Protein AF-A0A0J7ISI9-F1 (afdb_monomer_lite)

Sequence (147 aa):
MTDLSKDLECEEYFGYNFKLNQFSIKFRKAKITPKKIGQFVTLWKRNPETKEIEPFEDKDNFGFYIIAAESQNKRGFFFFSQNVLIQNKILTTSAKEGKRGFRVYPDWDIIKNKQAEKTKNWQTKSFINFSEINYIEKSKGILNSVV

Secondary structure (DSSP, 8-state):
-EEEEE-GGGGGGT-EEEEETTEEEEEEE-EEETTEEEEEEE-EEE-TTT--EEE-BTTS--SEEEEEEEETTEEEEEEEEHHHHHHTT-SBBTTB---SEEEE--TT----SHHHHHHHHHHGGGEEETTSTTHHHHHHHHHHTT-

Foldseek 3Di:
DADWDAPVVQVVFRWIWGDDVPFIETEGEFDDDPPDAFTKDFAWDQDPVVRDTFHAAPPPRGQWYWYWYDDDPWTKIQTDGSVLQVVVQQHDYPVHGHDRMDGEHAPPIDDDDPVVVVVNVSRNLRIQTPVDPCSPVSVVCSVVVSD

Radius of gyration: 14.94 Å; chains: 1; bounding box: 38×30×35 Å

pLDDT: mean 95.71, std 4.18, range [60.22, 98.81]

Structure (mmCIF, N/CA/C/O backbone):
data_AF-A0A0J7ISI9-F1
#
_entry.id   AF-A0A0J7ISI9-F1
#
loop_
_atom_site.group_PDB
_atom_site.id
_atom_site.type_symbol
_atom_site.label_atom_id
_atom_site.label_alt_id
_atom_site.label_comp_id
_atom_site.label_asym_id
_atom_site.label_entity_id
_atom_site.label_seq_id
_atom_site.pdbx_PDB_ins_code
_atom_site.Cartn_x
_atom_site.Cartn_y
_atom_site.Cartn_z
_atom_site.occupancy
_atom_site.B_iso_or_equiv
_atom_site.auth_seq_id
_atom_site.auth_comp_id
_atom_site.auth_asym_id
_atom_site.auth_atom_id
_atom_site.pdbx_PDB_model_num
ATOM 1 N N . MET A 1 1 ? -16.699 -7.940 -9.541 1.00 88.62 1 MET A N 1
ATOM 2 C CA . MET A 1 1 ? -15.280 -8.349 -9.581 1.00 88.62 1 MET A CA 1
ATOM 3 C C . MET A 1 1 ? -15.166 -9.518 -10.537 1.00 88.62 1 MET A C 1
ATOM 5 O O . MET A 1 1 ? -15.993 -10.415 -10.439 1.00 88.62 1 MET A O 1
ATOM 9 N N . THR A 1 2 ? -14.190 -9.495 -11.439 1.00 96.38 2 THR A N 1
ATOM 10 C CA . THR A 1 2 ? -13.906 -10.575 -12.404 1.00 96.38 2 THR A CA 1
ATOM 11 C C . THR A 1 2 ? -12.399 -10.857 -12.447 1.00 96.38 2 THR A C 1
ATOM 13 O O . THR A 1 2 ? -11.628 -10.143 -11.805 1.00 96.38 2 THR A O 1
ATOM 16 N N . ASP A 1 3 ? -11.975 -11.894 -13.171 1.00 96.25 3 ASP A N 1
ATOM 17 C CA . ASP A 1 3 ? -10.563 -12.222 -13.443 1.00 96.25 3 ASP A CA 1
ATOM 18 C C . ASP A 1 3 ? -9.679 -12.370 -12.185 1.00 96.25 3 ASP A C 1
ATOM 20 O O . ASP A 1 3 ? -8.517 -11.958 -12.170 1.00 96.25 3 ASP A O 1
ATOM 24 N N . LEU A 1 4 ? -10.231 -12.937 -11.103 1.00 97.75 4 LEU A N 1
ATOM 25 C CA . LEU A 1 4 ? -9.484 -13.163 -9.864 1.00 97.75 4 LEU A CA 1
ATOM 26 C C . LEU A 1 4 ? -8.358 -14.180 -10.090 1.00 97.75 4 LEU A C 1
ATOM 28 O O . LEU A 1 4 ? -8.604 -15.324 -10.461 1.00 97.75 4 LEU A O 1
ATOM 32 N N 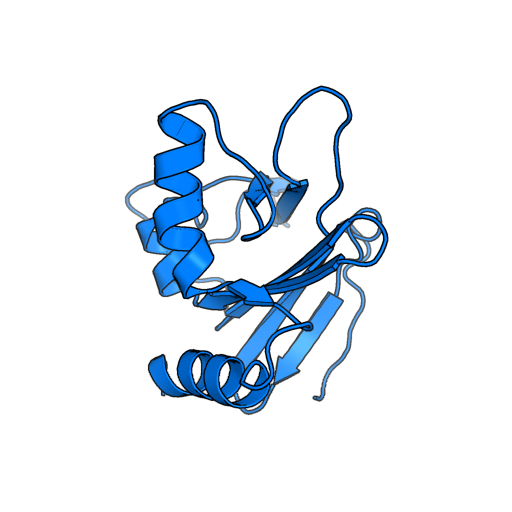. SER A 1 5 ? -7.128 -13.776 -9.790 1.00 97.75 5 SER A N 1
ATOM 33 C CA . SER A 1 5 ? -5.933 -14.615 -9.880 1.00 97.75 5 SER A CA 1
ATOM 34 C C . SER A 1 5 ? -5.002 -14.369 -8.697 1.00 97.75 5 SER A C 1
ATOM 36 O O . SER A 1 5 ? -4.885 -13.249 -8.194 1.00 97.75 5 SER A O 1
ATOM 38 N N . LYS A 1 6 ? -4.335 -15.427 -8.232 1.00 97.75 6 LYS A N 1
ATOM 39 C CA . LYS A 1 6 ? -3.343 -15.342 -7.156 1.00 97.75 6 LYS A CA 1
ATOM 40 C C . LYS A 1 6 ? -2.001 -14.883 -7.722 1.00 97.75 6 LYS A C 1
ATOM 42 O O . LYS A 1 6 ? -1.568 -15.350 -8.770 1.00 97.75 6 LYS A O 1
ATOM 47 N N . ASP A 1 7 ? -1.333 -13.992 -7.005 1.00 96.50 7 ASP A N 1
ATOM 48 C CA . ASP A 1 7 ? 0.039 -13.574 -7.278 1.00 96.50 7 ASP A CA 1
ATOM 49 C C . ASP A 1 7 ? 0.975 -14.422 -6.409 1.00 96.50 7 ASP A C 1
ATOM 51 O O . ASP A 1 7 ? 1.210 -14.112 -5.238 1.00 96.50 7 ASP A O 1
ATOM 55 N N . LEU A 1 8 ? 1.417 -15.556 -6.963 1.00 95.94 8 LEU A N 1
ATOM 56 C CA . LEU A 1 8 ? 2.117 -16.613 -6.223 1.00 95.94 8 LEU A CA 1
ATOM 57 C C . LEU A 1 8 ? 3.410 -16.120 -5.565 1.00 95.94 8 LEU A C 1
ATOM 59 O O . LEU A 1 8 ? 3.725 -16.519 -4.449 1.00 95.94 8 LEU A O 1
ATOM 63 N N . GLU A 1 9 ? 4.118 -15.190 -6.204 1.00 95.69 9 GLU A N 1
ATOM 64 C CA . GLU A 1 9 ? 5.357 -14.625 -5.663 1.00 95.69 9 GLU A CA 1
ATOM 65 C C . GLU A 1 9 ? 5.130 -13.676 -4.477 1.00 95.69 9 GLU A C 1
ATOM 67 O O . GLU A 1 9 ? 6.064 -13.308 -3.766 1.00 95.69 9 GLU A O 1
ATOM 72 N N . CYS A 1 10 ? 3.882 -13.270 -4.248 1.00 96.50 10 CYS A N 1
ATOM 73 C CA . CYS A 1 10 ? 3.480 -12.377 -3.169 1.00 96.50 10 CYS A CA 1
ATOM 74 C C . CYS A 1 10 ? 2.448 -13.020 -2.233 1.00 96.50 10 CYS A C 1
ATOM 76 O O . CYS A 1 10 ? 1.715 -12.306 -1.541 1.00 96.50 10 CYS A O 1
ATOM 78 N N . GLU A 1 11 ? 2.392 -14.354 -2.173 1.00 96.69 11 GLU A N 1
ATOM 79 C CA . GLU A 1 11 ? 1.472 -15.094 -1.303 1.00 96.69 11 GLU A CA 1
ATOM 80 C C . GLU A 1 11 ? 1.602 -14.685 0.168 1.00 96.69 11 GLU A C 1
ATOM 82 O O . GLU A 1 11 ? 0.593 -14.492 0.847 1.00 96.69 11 GLU A O 1
ATOM 87 N N . GLU A 1 12 ? 2.826 -14.440 0.639 1.00 97.12 12 GLU A N 1
ATOM 88 C CA . GLU A 1 12 ? 3.073 -13.964 1.998 1.00 97.12 12 GLU A CA 1
ATOM 89 C C . GLU A 1 12 ? 2.295 -12.690 2.350 1.00 97.12 12 GLU A C 1
ATOM 91 O O . GLU A 1 12 ? 1.989 -12.471 3.521 1.00 97.12 12 GLU A O 1
ATOM 96 N N . TYR A 1 13 ? 1.999 -11.843 1.365 1.00 98.00 13 TYR A N 1
ATOM 97 C CA . TYR A 1 13 ? 1.240 -10.602 1.512 1.00 98.00 13 TYR A CA 1
ATOM 98 C C . TYR A 1 13 ? -0.139 -10.724 0.863 1.00 98.00 13 TYR A C 1
ATOM 100 O O . TYR A 1 13 ? -0.684 -9.722 0.409 1.00 98.00 13 TYR A O 1
ATOM 108 N N . PHE A 1 14 ? -0.702 -11.937 0.798 1.00 97.88 14 PHE A N 1
ATOM 109 C CA . PHE A 1 14 ? -2.004 -12.223 0.190 1.00 97.88 14 PHE A CA 1
ATOM 110 C C . PHE A 1 14 ? -2.130 -11.573 -1.192 1.00 97.88 14 PHE A C 1
ATOM 112 O O . PHE A 1 14 ? -3.059 -10.811 -1.452 1.00 97.88 14 PHE A O 1
ATOM 119 N N . GLY A 1 15 ? -1.138 -11.797 -2.053 1.00 98.00 15 GLY A N 1
ATOM 120 C CA . GLY A 1 15 ? -1.105 -11.218 -3.384 1.00 98.00 15 GLY A CA 1
ATOM 121 C C . GLY A 1 15 ? -2.221 -11.755 -4.275 1.00 98.00 15 GLY A C 1
ATOM 122 O O . GLY A 1 15 ? -2.278 -12.952 -4.546 1.00 98.00 15 GLY A O 1
ATOM 123 N N . TYR A 1 16 ? -3.073 -10.857 -4.766 1.00 98.31 16 TYR A N 1
ATOM 124 C CA . TYR A 1 16 ? -4.100 -11.163 -5.762 1.00 98.31 16 TYR A CA 1
ATOM 125 C C . TYR A 1 16 ? -4.166 -10.065 -6.821 1.00 98.31 16 TYR A C 1
ATOM 127 O O . TYR A 1 16 ? -3.842 -8.906 -6.556 1.00 98.31 16 TYR A O 1
ATOM 135 N N . ASN A 1 17 ? -4.617 -10.435 -8.013 1.00 97.94 17 ASN A N 1
ATOM 136 C CA . ASN A 1 17 ? -5.003 -9.513 -9.071 1.00 97.94 17 ASN A CA 1
ATOM 137 C C . ASN A 1 17 ? -6.450 -9.815 -9.462 1.00 97.94 17 ASN A C 1
ATOM 139 O O . ASN A 1 17 ? -6.867 -10.971 -9.442 1.00 97.94 17 ASN A O 1
ATOM 143 N N . PHE A 1 18 ? -7.218 -8.790 -9.800 1.00 97.88 18 PHE A N 1
ATOM 144 C CA . PHE A 1 18 ? -8.588 -8.937 -10.296 1.00 97.88 18 PHE A CA 1
ATOM 145 C C . PHE A 1 18 ? -9.005 -7.675 -11.044 1.00 97.88 18 PHE A C 1
ATOM 147 O O . PHE A 1 18 ? -8.297 -6.669 -11.010 1.00 97.88 18 PHE A O 1
ATOM 154 N N . LYS A 1 19 ? -10.172 -7.699 -11.685 1.00 97.06 19 LYS A N 1
ATOM 155 C CA . LYS A 1 19 ? -10.786 -6.508 -12.270 1.00 97.06 19 LYS A CA 1
ATOM 156 C C . LYS A 1 19 ? -11.983 -6.021 -11.468 1.00 97.06 19 LYS A C 1
ATOM 158 O O . LYS A 1 19 ? -12.819 -6.803 -10.994 1.00 97.06 19 LYS A O 1
ATOM 163 N N . LEU A 1 20 ? -12.074 -4.702 -11.355 1.00 93.81 20 LEU A N 1
ATOM 164 C CA . LEU A 1 20 ? -13.244 -3.982 -10.878 1.00 93.81 20 LEU A CA 1
ATOM 165 C C . LEU A 1 20 ? -13.661 -2.991 -11.967 1.00 93.81 20 LEU A C 1
ATOM 167 O O . LEU A 1 20 ? -12.943 -2.033 -12.245 1.00 93.81 20 LEU A O 1
ATOM 171 N N . ASN A 1 21 ? -14.814 -3.236 -12.591 1.00 90.75 21 ASN A N 1
ATOM 172 C CA . ASN A 1 21 ? -15.231 -2.565 -13.826 1.00 90.75 21 ASN A CA 1
ATOM 173 C C . ASN A 1 21 ? -14.126 -2.692 -14.898 1.00 90.75 21 ASN A C 1
ATOM 175 O O . ASN A 1 21 ? -13.633 -3.795 -15.132 1.00 90.75 21 ASN A O 1
ATOM 179 N N . GLN A 1 22 ? -13.711 -1.587 -15.517 1.00 92.12 22 GLN A N 1
ATOM 180 C CA . GLN A 1 22 ? -12.612 -1.542 -16.482 1.00 92.12 22 GLN A CA 1
ATOM 181 C C . GLN A 1 22 ? -11.210 -1.565 -15.848 1.00 92.12 22 GLN A C 1
ATOM 183 O O . GLN A 1 22 ? -10.218 -1.674 -16.565 1.00 92.12 22 GLN A O 1
ATOM 188 N N . PHE A 1 23 ? -11.096 -1.443 -14.523 1.00 95.44 23 PHE A N 1
ATOM 189 C CA . PHE A 1 23 ? -9.806 -1.277 -13.861 1.00 95.44 23 PHE A CA 1
ATOM 190 C C . PHE A 1 23 ? -9.218 -2.610 -13.406 1.00 95.44 23 PHE A C 1
ATOM 192 O O . PHE A 1 23 ? -9.822 -3.337 -12.615 1.00 95.44 23 PHE A O 1
ATOM 199 N N . SER A 1 24 ? -7.989 -2.886 -13.837 1.00 97.31 24 SER A N 1
ATOM 200 C CA . SER A 1 24 ? -7.142 -3.910 -13.224 1.00 97.31 24 SER A CA 1
ATOM 201 C C . SER A 1 24 ? -6.681 -3.450 -11.842 1.00 97.31 24 SER A C 1
ATOM 203 O O . SER A 1 24 ? -6.208 -2.321 -11.675 1.00 97.31 24 SER A O 1
ATOM 205 N N . ILE A 1 25 ? -6.794 -4.342 -10.862 1.00 97.88 25 ILE A N 1
ATOM 206 C CA . ILE A 1 25 ? -6.501 -4.097 -9.452 1.00 97.88 25 ILE A CA 1
ATOM 207 C C . ILE A 1 25 ? -5.350 -4.988 -8.998 1.00 97.88 25 ILE A C 1
ATOM 209 O O . ILE A 1 25 ? -5.373 -6.203 -9.207 1.00 97.88 25 ILE A O 1
ATOM 213 N N . LYS A 1 26 ? -4.380 -4.384 -8.309 1.00 98.12 26 LYS A N 1
ATOM 214 C CA . LYS A 1 26 ? -3.324 -5.089 -7.577 1.00 98.12 26 LYS A CA 1
ATOM 215 C C . LYS A 1 26 ? -3.663 -5.107 -6.091 1.00 98.12 26 LYS A C 1
ATOM 217 O O . LYS A 1 26 ? -3.729 -4.052 -5.465 1.00 98.12 26 LYS A O 1
ATOM 222 N N . PHE A 1 27 ? -3.868 -6.284 -5.511 1.00 98.56 27 PHE A N 1
ATOM 223 C CA . PHE A 1 27 ? -4.206 -6.431 -4.096 1.00 98.56 27 PHE A CA 1
ATOM 224 C C . PHE A 1 27 ? -3.046 -7.009 -3.282 1.00 98.56 27 PHE A C 1
ATOM 226 O O . PHE A 1 27 ? -2.341 -7.922 -3.730 1.00 98.56 27 PHE A O 1
ATOM 233 N N . ARG A 1 28 ? -2.868 -6.480 -2.067 1.00 98.56 28 ARG A N 1
ATOM 234 C CA . ARG A 1 28 ? -1.967 -6.994 -1.027 1.00 98.56 28 ARG A CA 1
ATOM 235 C C . ARG A 1 28 ? -2.597 -6.815 0.352 1.00 98.56 28 ARG A C 1
ATOM 237 O O . ARG A 1 28 ? -3.407 -5.919 0.560 1.00 98.56 28 ARG A O 1
ATOM 244 N N . LYS A 1 29 ? -2.141 -7.588 1.331 1.00 98.69 29 LYS A N 1
ATOM 245 C CA . LYS A 1 29 ? -2.392 -7.391 2.760 1.00 98.69 29 LYS A CA 1
ATOM 246 C C . LYS A 1 29 ? -1.103 -6.965 3.455 1.00 98.69 29 LYS A C 1
ATOM 248 O O . LYS A 1 29 ? -0.088 -7.653 3.365 1.00 98.69 29 LYS A O 1
ATOM 253 N N . ALA A 1 30 ? -1.144 -5.828 4.140 1.00 98.56 30 ALA A N 1
ATOM 254 C CA . ALA A 1 30 ? -0.037 -5.332 4.943 1.00 98.56 30 ALA A CA 1
ATOM 255 C C . ALA A 1 30 ? 0.099 -6.123 6.256 1.00 98.56 30 ALA A C 1
ATOM 257 O O . ALA A 1 30 ? -0.845 -6.748 6.739 1.00 98.56 30 ALA A O 1
ATOM 258 N N . LYS A 1 31 ? 1.298 -6.093 6.839 1.00 98.25 31 LYS A N 1
ATOM 259 C CA . LYS A 1 31 ? 1.647 -6.806 8.071 1.00 98.25 31 LYS A CA 1
ATOM 260 C C . LYS A 1 31 ? 2.069 -5.834 9.162 1.00 98.25 31 LYS A C 1
ATOM 262 O O . LYS A 1 31 ? 2.908 -4.959 8.939 1.00 98.25 31 LYS A O 1
ATOM 267 N N . ILE A 1 32 ? 1.547 -6.024 10.370 1.00 96.88 32 ILE A N 1
ATOM 268 C CA . ILE A 1 32 ? 2.065 -5.343 11.559 1.00 96.88 32 ILE A CA 1
ATOM 269 C C . ILE A 1 32 ? 3.463 -5.886 11.861 1.00 96.88 32 ILE A C 1
ATOM 271 O O . ILE A 1 32 ? 3.699 -7.091 11.847 1.00 96.88 32 ILE A O 1
ATOM 275 N N . THR A 1 33 ? 4.395 -4.984 12.160 1.00 93.38 33 THR A N 1
ATOM 276 C CA . THR A 1 33 ? 5.752 -5.344 12.586 1.00 93.38 33 THR A CA 1
ATOM 277 C C . THR A 1 33 ? 5.984 -4.852 14.015 1.00 93.38 33 THR A C 1
ATOM 279 O O . THR A 1 33 ? 5.765 -3.662 14.245 1.00 93.38 33 THR A O 1
ATOM 282 N N . PRO A 1 34 ? 6.501 -5.670 14.952 1.00 90.38 34 PRO A N 1
ATOM 283 C CA . PRO A 1 34 ? 6.535 -5.318 16.379 1.00 90.38 34 PRO A CA 1
ATOM 284 C C . PRO A 1 34 ? 7.246 -4.000 16.719 1.00 90.38 34 PRO A C 1
ATOM 286 O O . PRO A 1 34 ? 6.839 -3.281 17.622 1.00 90.38 34 PRO A O 1
ATOM 289 N N . LYS A 1 35 ? 8.321 -3.665 15.993 1.00 89.44 35 LYS A N 1
ATOM 290 C CA . LYS A 1 35 ? 9.225 -2.556 16.349 1.00 89.44 35 LYS A CA 1
ATOM 291 C C . LYS A 1 35 ? 8.858 -1.201 15.736 1.00 89.44 35 LYS A C 1
ATOM 293 O O . LYS A 1 35 ? 9.535 -0.214 16.010 1.00 89.44 35 LYS A O 1
ATOM 298 N N . LYS A 1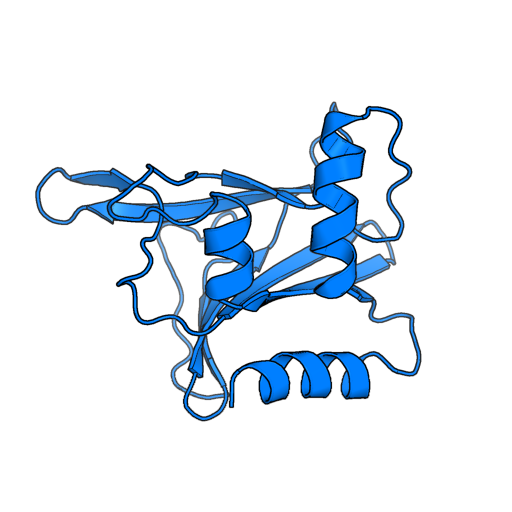 36 ? 7.872 -1.135 14.837 1.00 90.81 36 LYS A N 1
ATOM 299 C CA . LYS A 1 36 ? 7.587 0.077 14.053 1.00 90.81 36 LYS A CA 1
ATOM 300 C C . LYS A 1 36 ? 6.083 0.255 13.870 1.00 90.81 36 LYS A C 1
ATOM 302 O O . LYS A 1 36 ? 5.417 -0.676 13.430 1.00 90.81 36 LYS A O 1
ATOM 307 N N . ILE A 1 37 ? 5.603 1.471 14.137 1.00 94.69 37 ILE A N 1
ATOM 308 C CA . ILE A 1 37 ? 4.223 1.907 13.870 1.00 94.69 37 ILE A CA 1
ATOM 309 C C . ILE A 1 37 ? 3.936 1.806 12.362 1.00 94.69 37 ILE A C 1
ATOM 311 O O . ILE A 1 37 ? 4.861 1.885 11.537 1.00 94.69 37 ILE A O 1
ATOM 315 N N . GLY A 1 38 ? 2.671 1.613 11.995 1.00 95.88 38 GLY A N 1
ATOM 316 C CA . GLY A 1 38 ? 2.277 1.310 10.628 1.00 95.88 38 GLY A CA 1
ATOM 317 C C . GLY A 1 38 ? 2.423 -0.165 10.289 1.00 95.88 38 GLY A C 1
ATOM 318 O O . GLY A 1 38 ? 3.077 -0.950 10.982 1.00 95.88 38 GLY A O 1
ATOM 319 N N . GLN A 1 39 ? 1.846 -0.525 9.154 1.00 98.00 39 GLN A N 1
ATOM 320 C CA . GLN A 1 39 ? 1.906 -1.866 8.597 1.00 98.00 39 GLN A CA 1
ATOM 321 C C . GLN A 1 39 ? 2.810 -1.856 7.373 1.00 98.00 39 GLN A C 1
ATOM 323 O O . GLN A 1 39 ? 2.775 -0.926 6.570 1.00 98.00 39 GLN A O 1
ATOM 328 N N . PHE A 1 40 ? 3.665 -2.862 7.248 1.00 98.25 40 PHE A N 1
ATOM 329 C CA . PHE A 1 40 ? 4.566 -2.998 6.115 1.00 98.25 40 PHE A CA 1
ATOM 330 C C . PHE A 1 40 ? 3.912 -3.825 5.011 1.00 98.25 40 PHE A C 1
ATOM 332 O O . PHE A 1 40 ? 3.281 -4.843 5.292 1.00 98.25 40 PHE A O 1
ATOM 339 N N . VAL A 1 41 ? 4.087 -3.408 3.762 1.00 98.62 41 VAL A N 1
ATOM 340 C CA . VAL A 1 41 ? 3.630 -4.146 2.585 1.00 98.62 41 VAL A CA 1
ATOM 341 C C . VAL A 1 41 ? 4.708 -4.146 1.509 1.00 98.62 41 VAL A C 1
ATOM 343 O O . VAL A 1 41 ? 5.430 -3.159 1.340 1.00 98.62 41 VAL A O 1
ATOM 346 N N . THR A 1 42 ? 4.811 -5.252 0.779 1.00 98.31 42 THR A N 1
ATOM 347 C CA . THR A 1 42 ? 5.617 -5.349 -0.438 1.00 98.31 42 THR A CA 1
ATOM 348 C C . THR A 1 42 ? 4.767 -5.034 -1.663 1.00 98.31 42 THR A C 1
ATOM 350 O O . THR A 1 42 ? 3.595 -5.404 -1.749 1.00 98.31 42 THR A O 1
ATOM 353 N N . LEU A 1 43 ? 5.364 -4.333 -2.621 1.00 98.12 43 LEU A N 1
ATOM 354 C CA . LEU A 1 43 ? 4.737 -3.988 -3.886 1.00 98.12 43 LEU A CA 1
ATOM 355 C C . LEU A 1 43 ? 5.817 -3.944 -4.974 1.00 98.12 43 LEU A C 1
ATOM 357 O O . LEU A 1 43 ? 6.443 -2.915 -5.204 1.00 98.12 43 LEU A O 1
ATOM 361 N N . TRP A 1 44 ? 6.072 -5.096 -5.587 1.00 97.88 44 TRP A N 1
ATOM 362 C CA . TRP A 1 44 ? 7.101 -5.298 -6.608 1.00 97.88 44 TRP A CA 1
ATOM 363 C C . TRP A 1 44 ? 6.652 -6.353 -7.627 1.00 97.88 44 TRP A C 1
ATOM 365 O O . TRP A 1 44 ? 5.739 -7.139 -7.345 1.00 97.88 44 TRP A O 1
ATOM 375 N N . LYS A 1 45 ? 7.304 -6.363 -8.791 1.00 96.00 45 LYS A N 1
ATOM 376 C CA . LYS A 1 45 ? 7.203 -7.394 -9.835 1.00 96.00 45 LYS A CA 1
ATOM 377 C C . LYS A 1 45 ? 8.581 -7.996 -10.106 1.00 96.00 45 LYS A C 1
ATOM 379 O O . LYS A 1 45 ? 9.596 -7.381 -9.777 1.00 96.00 45 LYS A O 1
ATOM 384 N N . ARG A 1 46 ? 8.625 -9.212 -10.650 1.00 96.62 46 ARG A N 1
ATOM 385 C CA . ARG A 1 46 ? 9.877 -9.803 -11.121 1.00 96.62 46 ARG A CA 1
ATOM 386 C C . ARG A 1 46 ? 10.112 -9.395 -12.566 1.00 96.62 46 ARG A C 1
ATOM 388 O O . ARG A 1 46 ? 9.240 -9.596 -13.408 1.00 96.62 46 ARG A O 1
ATOM 395 N N . ASN A 1 47 ? 11.298 -8.875 -12.841 1.00 95.56 47 ASN A N 1
ATOM 396 C CA . ASN A 1 47 ? 11.737 -8.603 -14.193 1.00 95.56 47 ASN A CA 1
ATOM 397 C C . ASN A 1 47 ? 11.929 -9.941 -14.941 1.00 95.56 47 ASN A C 1
ATOM 399 O O . ASN A 1 47 ? 12.665 -10.813 -14.461 1.00 95.56 47 ASN A O 1
ATOM 403 N N . PRO A 1 48 ? 11.270 -10.158 -16.091 1.00 93.38 48 PRO A N 1
ATOM 404 C CA . PRO A 1 48 ? 11.335 -11.435 -16.793 1.00 93.38 48 PRO A CA 1
ATOM 405 C C . PRO A 1 48 ? 12.711 -11.715 -17.413 1.00 93.38 48 PRO A C 1
ATOM 407 O O . PRO A 1 48 ? 13.055 -12.890 -17.570 1.00 93.38 48 PRO A O 1
ATOM 410 N N . GLU A 1 49 ? 13.492 -10.680 -17.726 1.00 95.81 49 GLU A N 1
ATOM 411 C CA . GLU A 1 49 ? 14.811 -10.788 -18.353 1.00 95.81 49 GLU A CA 1
ATOM 412 C C . GLU A 1 49 ? 15.906 -10.970 -17.299 1.00 95.81 49 GLU A C 1
ATOM 414 O O . GLU A 1 49 ? 16.603 -11.983 -17.302 1.00 95.81 49 GLU A O 1
ATOM 419 N N . THR A 1 50 ? 16.013 -10.037 -16.348 1.00 96.44 50 THR A N 1
ATOM 420 C CA . THR A 1 50 ? 17.084 -10.048 -15.333 1.00 96.44 50 THR A CA 1
ATOM 421 C C . THR A 1 50 ? 16.808 -11.007 -14.177 1.00 96.44 50 THR A C 1
ATOM 423 O O . THR A 1 50 ? 17.718 -11.357 -13.430 1.00 96.44 50 THR A O 1
ATOM 426 N N . LYS A 1 51 ? 15.550 -11.441 -14.013 1.00 95.44 51 LYS A N 1
ATOM 427 C CA . LYS A 1 51 ? 15.037 -12.220 -12.871 1.00 95.44 51 LYS A CA 1
ATOM 428 C C . LYS A 1 51 ? 15.076 -11.488 -11.528 1.00 95.44 51 LYS A C 1
ATOM 430 O O . LYS A 1 51 ? 14.690 -12.083 -10.518 1.00 95.44 51 LYS A O 1
ATOM 435 N N . GLU A 1 52 ? 15.468 -10.219 -11.488 1.00 96.81 52 GLU A N 1
ATOM 436 C CA . GLU A 1 52 ? 15.485 -9.412 -10.268 1.00 96.81 52 GLU A CA 1
ATOM 437 C C . GLU A 1 52 ? 14.092 -8.878 -9.905 1.00 96.81 52 GLU A C 1
ATOM 439 O O . GLU A 1 52 ? 13.176 -8.857 -10.726 1.00 96.81 52 GLU A O 1
ATOM 444 N N . ILE A 1 53 ? 13.917 -8.458 -8.649 1.00 97.44 53 ILE A N 1
ATOM 445 C CA . ILE A 1 53 ? 12.686 -7.794 -8.204 1.00 97.44 53 ILE A CA 1
ATOM 446 C C . ILE A 1 53 ? 12.800 -6.279 -8.379 1.00 97.44 53 ILE A C 1
ATOM 448 O O . ILE A 1 53 ? 13.766 -5.660 -7.932 1.00 97.44 53 ILE A O 1
ATOM 452 N N . GLU A 1 54 ? 11.769 -5.669 -8.947 1.00 97.75 54 GLU A N 1
ATOM 453 C CA . GLU A 1 54 ? 11.716 -4.236 -9.230 1.00 97.75 54 GLU A CA 1
ATOM 454 C C . GLU A 1 54 ? 10.366 -3.636 -8.805 1.00 97.75 54 GLU A C 1
ATOM 456 O O . GLU A 1 54 ? 9.369 -4.358 -8.677 1.00 97.75 54 GLU A O 1
ATOM 461 N N . PRO A 1 55 ? 10.300 -2.328 -8.501 1.00 97.94 55 PRO A N 1
ATOM 462 C CA . PRO A 1 55 ? 9.021 -1.668 -8.266 1.00 97.94 55 PRO A CA 1
ATOM 463 C C . PRO A 1 55 ? 8.114 -1.773 -9.497 1.00 97.94 55 PRO A C 1
ATOM 465 O O . PRO A 1 55 ? 8.590 -1.842 -10.625 1.00 97.94 55 PRO A O 1
ATOM 468 N N . PHE A 1 56 ? 6.802 -1.708 -9.279 1.00 97.94 56 PHE A N 1
ATOM 469 C CA . PHE A 1 56 ? 5.879 -1.436 -10.383 1.00 97.94 56 PHE A CA 1
ATOM 470 C C . PHE A 1 56 ? 6.136 -0.042 -10.968 1.00 97.94 56 PHE A C 1
ATOM 472 O O . PHE A 1 56 ? 6.616 0.857 -10.277 1.00 97.94 56 PHE A O 1
ATOM 479 N N . GLU A 1 57 ? 5.769 0.137 -12.225 1.00 97.44 57 GLU A N 1
ATOM 480 C CA . GLU A 1 57 ? 5.956 1.324 -13.047 1.00 97.44 57 GLU A CA 1
ATOM 481 C C . GLU A 1 57 ? 4.613 1.972 -13.408 1.00 97.44 57 GLU A C 1
ATOM 483 O O . GLU A 1 57 ? 3.546 1.362 -13.318 1.00 97.44 57 GLU A O 1
ATOM 488 N N . ASP A 1 58 ? 4.663 3.219 -13.866 1.00 94.62 58 ASP A N 1
ATOM 489 C CA . ASP A 1 58 ? 3.521 3.935 -14.448 1.00 94.62 58 ASP A CA 1
ATOM 490 C C . ASP A 1 58 ? 2.949 3.273 -15.716 1.00 94.62 58 ASP A C 1
ATOM 492 O O . ASP A 1 58 ? 1.784 3.471 -16.054 1.00 94.62 58 ASP A O 1
ATOM 496 N N . LYS A 1 59 ? 3.737 2.439 -16.394 1.00 94.62 59 LYS A N 1
ATOM 497 C CA . LYS A 1 59 ? 3.304 1.658 -17.562 1.00 94.62 59 LYS A CA 1
ATOM 498 C C . LYS A 1 59 ? 2.690 0.305 -17.208 1.00 94.62 59 LYS A C 1
ATOM 500 O O . LYS A 1 59 ? 2.134 -0.352 -18.087 1.00 94.62 59 LYS A O 1
ATOM 505 N N . ASP A 1 60 ? 2.778 -0.132 -15.951 1.00 92.19 60 ASP A N 1
ATOM 506 C CA . ASP A 1 60 ? 2.077 -1.342 -15.533 1.00 92.19 60 ASP A CA 1
ATOM 507 C C . ASP A 1 60 ? 0.570 -1.052 -15.514 1.00 92.19 60 ASP A C 1
ATOM 509 O O . ASP A 1 60 ? 0.115 -0.174 -14.781 1.00 92.19 60 ASP A O 1
ATOM 513 N N . ASN A 1 61 ? -0.200 -1.789 -16.327 1.00 89.75 61 ASN A N 1
ATOM 514 C CA . ASN A 1 61 ? -1.637 -1.598 -16.587 1.00 89.75 61 ASN A CA 1
ATOM 515 C C . ASN A 1 61 ? -2.545 -1.919 -15.372 1.00 89.75 61 ASN A C 1
ATOM 517 O O . ASN A 1 61 ? -3.469 -2.729 -15.468 1.00 89.75 61 ASN A O 1
ATOM 521 N N . PHE A 1 62 ? -2.303 -1.286 -14.224 1.00 95.88 62 PHE A N 1
ATOM 522 C CA . PHE A 1 62 ? -3.138 -1.327 -13.025 1.00 95.88 62 PHE A CA 1
ATOM 523 C C . PHE A 1 62 ? -3.666 0.072 -12.711 1.00 95.88 62 PHE A C 1
ATOM 525 O O . PHE A 1 62 ? -2.897 0.979 -12.398 1.00 95.88 62 PHE A O 1
ATOM 532 N N . GLY A 1 63 ? -4.991 0.234 -12.734 1.00 95.50 63 GLY A N 1
ATOM 533 C CA . GLY A 1 63 ? -5.622 1.510 -12.385 1.00 95.50 63 GLY A CA 1
ATOM 534 C C . GLY A 1 63 ? -5.545 1.799 -10.886 1.00 95.50 63 GLY A C 1
ATOM 535 O O . GLY A 1 63 ? -5.373 2.948 -10.472 1.00 95.50 63 GLY A O 1
ATOM 536 N N . PHE A 1 64 ? -5.623 0.744 -10.067 1.00 97.75 64 PHE A N 1
ATOM 537 C CA . PHE A 1 64 ? -5.604 0.872 -8.617 1.00 97.75 64 PHE A CA 1
ATOM 538 C C . PHE A 1 64 ? -4.838 -0.245 -7.909 1.00 97.75 64 PHE A C 1
ATOM 540 O O . PHE A 1 64 ? -4.719 -1.380 -8.374 1.00 97.75 64 PHE A O 1
ATOM 547 N N . TYR A 1 65 ? -4.394 0.100 -6.707 1.00 98.44 65 TYR A N 1
ATOM 548 C CA . TYR A 1 65 ? -3.663 -0.745 -5.784 1.00 98.44 65 TYR A CA 1
ATOM 549 C C . TYR A 1 65 ? -4.400 -0.744 -4.446 1.00 98.44 65 TYR A C 1
ATOM 551 O O . TYR A 1 65 ? -4.523 0.299 -3.797 1.00 98.44 65 TYR A O 1
ATOM 559 N N . ILE A 1 66 ? -4.903 -1.908 -4.037 1.00 98.56 66 ILE A N 1
ATOM 560 C CA . ILE A 1 66 ? -5.637 -2.075 -2.783 1.00 98.56 66 ILE A CA 1
ATOM 561 C C . ILE A 1 66 ? -4.741 -2.761 -1.757 1.00 98.56 66 ILE A C 1
ATOM 563 O O . ILE A 1 66 ? -4.292 -3.888 -1.965 1.00 98.56 66 ILE A O 1
ATOM 567 N N . ILE A 1 67 ? -4.502 -2.089 -0.632 1.00 98.81 67 ILE A N 1
ATOM 568 C CA . ILE A 1 67 ? -3.713 -2.618 0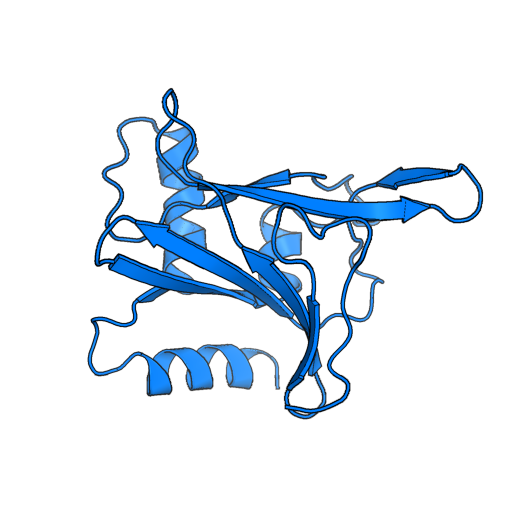.482 1.00 98.81 67 ILE A CA 1
ATOM 569 C C . ILE A 1 67 ? -4.619 -2.820 1.690 1.00 98.81 67 ILE A C 1
ATOM 571 O O . ILE A 1 67 ? -5.071 -1.851 2.301 1.00 98.81 67 ILE A O 1
ATOM 575 N N . ALA A 1 68 ? -4.864 -4.071 2.065 1.00 98.69 68 ALA A N 1
ATOM 576 C CA . ALA A 1 68 ? -5.602 -4.385 3.275 1.00 98.69 68 ALA A CA 1
ATOM 577 C C . ALA A 1 68 ? -4.768 -4.132 4.530 1.00 98.69 68 ALA A C 1
ATOM 579 O O . ALA A 1 68 ? -3.609 -4.542 4.601 1.00 98.69 68 ALA A O 1
ATOM 580 N N . ALA A 1 69 ? -5.374 -3.486 5.523 1.00 98.50 69 ALA A N 1
ATOM 581 C CA . ALA A 1 69 ? -4.782 -3.246 6.826 1.00 98.50 69 ALA A CA 1
ATOM 582 C C . ALA A 1 69 ? -5.723 -3.716 7.936 1.00 98.50 69 ALA A C 1
ATOM 584 O O . ALA A 1 69 ? -6.917 -3.407 7.956 1.00 98.50 69 ALA A O 1
ATOM 585 N N . GLU A 1 70 ? -5.167 -4.462 8.883 1.00 97.50 70 GLU A N 1
ATOM 586 C CA . GLU A 1 70 ? -5.926 -5.050 9.985 1.00 97.50 70 GLU A CA 1
ATOM 587 C C . GLU A 1 70 ? -5.148 -4.914 11.291 1.00 97.50 70 GLU A C 1
ATOM 589 O O . GLU A 1 70 ? -3.923 -5.025 11.304 1.00 97.50 70 GLU A O 1
ATOM 594 N N . SER A 1 71 ? -5.845 -4.648 12.392 1.00 95.88 71 SER A N 1
ATOM 595 C CA . SER A 1 71 ? -5.273 -4.628 13.738 1.00 95.88 71 SER A CA 1
ATOM 596 C C . SER A 1 71 ? -6.344 -5.002 14.754 1.00 95.88 71 SER A C 1
ATOM 598 O O . SER A 1 71 ? -7.268 -4.223 14.983 1.00 95.88 71 SER A O 1
ATOM 600 N N . GLN A 1 72 ? -6.230 -6.187 15.362 1.00 92.31 72 GLN A N 1
ATOM 601 C CA . GLN A 1 72 ? -7.251 -6.737 16.265 1.00 92.31 72 GLN A CA 1
ATOM 602 C C . GLN A 1 72 ? -8.647 -6.700 15.604 1.00 92.31 72 GLN A C 1
ATOM 604 O O . GLN A 1 72 ? -8.877 -7.381 14.606 1.00 92.31 72 GLN A O 1
ATOM 609 N N . ASN A 1 73 ? -9.550 -5.857 16.113 1.00 94.00 73 ASN A N 1
ATOM 610 C CA . ASN A 1 73 ? -10.915 -5.683 15.612 1.00 94.00 73 ASN A CA 1
ATOM 611 C C . ASN A 1 73 ? -11.048 -4.563 14.562 1.00 94.00 73 ASN A C 1
ATOM 613 O O . ASN A 1 73 ? -12.145 -4.304 14.077 1.00 94.00 73 ASN A O 1
ATOM 617 N N . LYS A 1 74 ? -9.954 -3.879 14.211 1.00 97.00 74 LYS A N 1
ATOM 618 C CA . LYS A 1 74 ? -9.936 -2.784 13.232 1.00 97.00 74 LYS A CA 1
ATOM 619 C C . LYS A 1 74 ? -9.560 -3.316 11.859 1.00 97.00 74 LYS A C 1
ATOM 621 O O . LYS A 1 74 ? -8.582 -4.055 11.726 1.00 97.00 74 LYS A O 1
ATOM 626 N N . ARG A 1 75 ? -10.330 -2.935 10.842 1.00 97.75 75 ARG A N 1
ATOM 627 C CA . ARG A 1 75 ? -10.142 -3.362 9.453 1.00 97.75 75 ARG A CA 1
ATOM 628 C C . ARG A 1 75 ? -10.423 -2.202 8.516 1.00 97.75 75 ARG A C 1
ATOM 630 O O . ARG A 1 75 ? -11.306 -1.386 8.769 1.00 97.75 75 ARG A O 1
ATOM 637 N N . GLY A 1 76 ? -9.673 -2.147 7.433 1.00 98.12 76 GLY A N 1
ATOM 638 C CA . GLY A 1 76 ? -9.856 -1.144 6.403 1.00 98.12 76 GLY A CA 1
ATOM 639 C C . GLY A 1 76 ? -8.859 -1.339 5.282 1.00 98.12 76 GLY A C 1
ATOM 640 O O . GLY A 1 76 ? -7.865 -2.052 5.440 1.00 98.12 76 GLY A O 1
ATOM 641 N N . PHE A 1 77 ? -9.121 -0.711 4.146 1.00 97.56 77 PHE A N 1
ATOM 642 C CA . PHE A 1 77 ? -8.276 -0.812 2.963 1.00 97.56 77 PHE A CA 1
ATOM 643 C C . PHE A 1 77 ? -7.728 0.555 2.590 1.00 97.56 77 PHE A C 1
ATOM 645 O O . PHE A 1 77 ? -8.435 1.554 2.645 1.00 97.56 77 PHE A O 1
ATOM 652 N N . PHE A 1 78 ? -6.484 0.597 2.136 1.00 98.62 78 PHE A N 1
ATOM 653 C CA . PHE A 1 78 ? -6.029 1.706 1.316 1.00 98.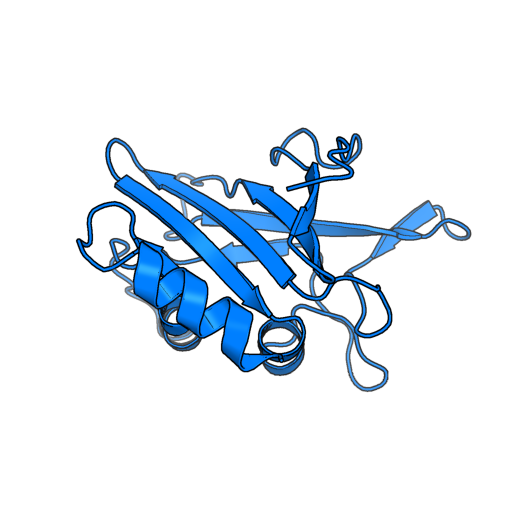62 78 PHE A CA 1
ATOM 654 C C . PHE A 1 78 ? -6.370 1.411 -0.133 1.00 98.62 78 PHE A C 1
ATOM 656 O O . PHE A 1 78 ? -5.954 0.379 -0.651 1.00 98.62 78 PHE A O 1
ATOM 663 N N . PHE A 1 79 ? -7.099 2.312 -0.779 1.00 98.06 79 PHE A N 1
ATOM 664 C CA . PHE A 1 79 ? -7.492 2.207 -2.175 1.00 98.06 79 PHE A CA 1
ATOM 665 C C . PHE A 1 79 ? -6.775 3.299 -2.971 1.00 98.06 79 PHE A C 1
ATOM 667 O O . PHE A 1 79 ? -7.273 4.409 -3.145 1.00 98.06 79 PHE A O 1
ATOM 674 N N . PHE A 1 80 ? -5.543 3.012 -3.385 1.00 98.31 80 PHE A N 1
ATOM 675 C CA . PHE A 1 80 ? -4.698 3.981 -4.075 1.00 98.31 80 PHE A CA 1
ATOM 676 C C . PHE A 1 80 ? -4.925 3.919 -5.583 1.00 98.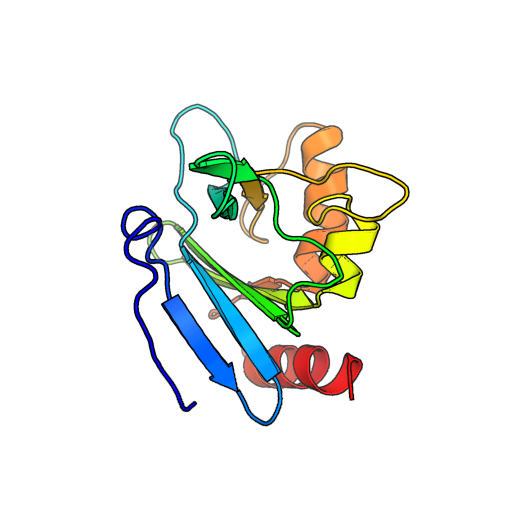31 80 PHE A C 1
ATOM 678 O O . PHE A 1 80 ? -4.856 2.838 -6.166 1.00 98.31 80 PHE A O 1
ATOM 685 N N . SER A 1 81 ? -5.127 5.067 -6.230 1.00 97.38 81 SER A N 1
ATOM 686 C CA . SER A 1 81 ? -4.986 5.156 -7.686 1.00 97.38 81 SER A CA 1
ATOM 687 C C . SER A 1 81 ? -3.509 5.135 -8.080 1.00 97.38 81 SER A C 1
ATOM 689 O O . SER A 1 81 ? -2.632 5.497 -7.284 1.00 97.38 81 SER A O 1
ATOM 691 N N . GLN A 1 82 ? -3.227 4.749 -9.324 1.00 96.62 82 GLN A N 1
ATOM 692 C CA . GLN A 1 82 ? -1.875 4.793 -9.886 1.00 96.62 82 GLN A CA 1
ATOM 693 C C . GLN A 1 82 ? -1.231 6.183 -9.708 1.00 96.62 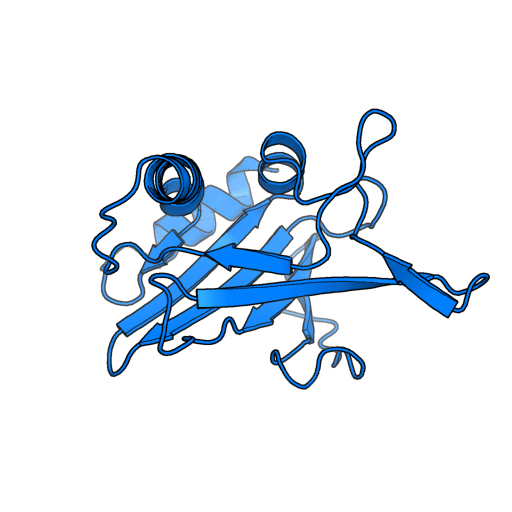82 GLN A C 1
ATOM 695 O O . GLN A 1 82 ? -0.108 6.291 -9.213 1.00 96.62 82 GLN A O 1
ATOM 700 N N . ASN A 1 83 ? -1.987 7.252 -9.987 1.00 95.94 83 ASN A N 1
ATOM 701 C CA . ASN A 1 83 ? -1.537 8.640 -9.845 1.00 95.94 83 ASN A CA 1
ATOM 702 C C . ASN A 1 83 ? -1.082 8.979 -8.419 1.00 95.94 83 ASN A C 1
ATOM 704 O O . ASN A 1 83 ? -0.033 9.599 -8.238 1.00 95.94 83 ASN A O 1
ATOM 708 N N . VAL A 1 84 ? -1.825 8.542 -7.395 1.00 97.62 84 VAL A N 1
ATOM 709 C CA . VAL A 1 84 ? -1.444 8.769 -5.991 1.00 97.62 84 VAL A CA 1
ATOM 710 C C . VAL A 1 84 ? -0.118 8.077 -5.670 1.00 97.62 84 VAL A C 1
ATOM 712 O O . VAL A 1 84 ? 0.730 8.658 -4.987 1.00 97.62 84 VAL A O 1
ATOM 715 N N . LEU A 1 85 ? 0.099 6.859 -6.173 1.00 98.06 85 LEU A N 1
ATOM 716 C CA . LEU A 1 85 ? 1.351 6.136 -5.948 1.00 98.06 85 LEU A CA 1
ATOM 717 C C . LEU A 1 85 ? 2.539 6.738 -6.715 1.00 98.06 85 LEU A C 1
ATOM 719 O O . LEU A 1 85 ? 3.642 6.778 -6.165 1.00 98.06 85 LEU A O 1
ATOM 723 N N . ILE A 1 86 ? 2.327 7.255 -7.930 1.00 97.31 86 ILE A N 1
ATOM 724 C CA . ILE A 1 86 ? 3.346 7.984 -8.706 1.00 97.31 86 ILE A CA 1
ATOM 725 C C . ILE A 1 86 ? 3.766 9.261 -7.970 1.00 97.31 86 ILE A C 1
ATOM 727 O O . ILE A 1 86 ? 4.949 9.457 -7.685 1.00 97.31 86 ILE A O 1
ATOM 731 N N . GLN A 1 87 ? 2.800 10.100 -7.577 1.00 97.00 87 GLN A N 1
ATOM 732 C CA . GLN A 1 87 ? 3.057 11.358 -6.859 1.00 97.00 87 GLN A CA 1
ATOM 733 C C . GLN A 1 87 ? 3.852 11.135 -5.562 1.00 97.00 87 GLN A C 1
ATOM 735 O O . GLN A 1 87 ? 4.686 11.959 -5.180 1.00 97.00 87 GLN A O 1
ATOM 740 N N . ASN A 1 88 ? 3.640 9.989 -4.909 1.00 97.50 88 ASN A N 1
ATOM 741 C CA . ASN A 1 88 ? 4.318 9.609 -3.671 1.00 97.50 88 ASN A CA 1
ATOM 742 C C . ASN A 1 88 ? 5.545 8.701 -3.874 1.00 97.50 88 ASN A C 1
ATOM 744 O O . ASN A 1 88 ? 6.080 8.166 -2.894 1.00 97.50 88 ASN A O 1
ATOM 748 N N . LYS A 1 89 ? 6.048 8.589 -5.114 1.00 97.62 89 LYS A N 1
ATOM 749 C CA . LYS A 1 89 ? 7.302 7.898 -5.474 1.00 97.62 89 LYS A CA 1
ATOM 750 C C . LYS A 1 89 ? 7.305 6.433 -5.024 1.00 97.62 89 LYS A C 1
ATOM 752 O O . LYS A 1 89 ? 8.297 5.946 -4.477 1.00 97.62 89 LYS A O 1
ATOM 757 N N . ILE A 1 90 ? 6.154 5.773 -5.150 1.00 98.31 90 ILE A N 1
ATOM 758 C CA . ILE A 1 90 ? 5.997 4.336 -4.911 1.00 98.31 90 ILE A CA 1
ATOM 759 C C . ILE A 1 90 ? 6.160 3.573 -6.223 1.00 98.31 90 ILE A C 1
ATOM 761 O O . ILE A 1 90 ? 6.878 2.579 -6.234 1.00 98.31 90 ILE A O 1
ATOM 765 N N . LEU A 1 91 ? 5.553 4.058 -7.308 1.00 98.38 91 LEU A N 1
ATOM 766 C CA . LEU A 1 91 ? 5.779 3.517 -8.648 1.00 98.38 91 LEU A CA 1
ATOM 767 C C . LEU A 1 91 ? 6.987 4.188 -9.301 1.00 98.38 91 LEU A C 1
ATOM 769 O O . LEU A 1 91 ? 7.251 5.370 -9.062 1.00 98.38 91 LEU A O 1
ATOM 773 N N . THR A 1 92 ? 7.711 3.417 -10.102 1.00 98.31 92 THR A N 1
ATOM 774 C CA . THR A 1 92 ? 8.785 3.896 -10.967 1.00 98.31 92 THR A CA 1
ATOM 775 C C . THR A 1 92 ? 8.197 4.705 -12.124 1.00 98.31 92 THR A C 1
ATOM 777 O O . THR A 1 92 ? 7.159 4.354 -12.680 1.00 98.31 92 THR A O 1
ATOM 780 N N . THR A 1 93 ? 8.871 5.791 -12.486 1.00 97.56 93 THR A N 1
ATOM 781 C CA . THR A 1 93 ? 8.620 6.572 -13.705 1.00 97.56 93 THR A CA 1
ATOM 782 C C . THR A 1 93 ? 9.937 6.817 -14.431 1.00 97.56 93 THR A C 1
ATOM 784 O O . THR A 1 93 ? 11.012 6.575 -13.878 1.00 97.56 93 THR A O 1
ATOM 787 N N . SER A 1 94 ? 9.881 7.391 -15.635 1.00 95.31 94 SER A N 1
ATOM 788 C CA . SER A 1 94 ? 11.085 7.811 -16.373 1.00 95.31 94 SER A CA 1
ATOM 789 C C . SER A 1 94 ? 11.991 8.772 -15.590 1.00 95.31 94 SER A C 1
ATOM 791 O O . SER A 1 94 ? 13.190 8.830 -15.844 1.00 95.31 94 SER A O 1
ATOM 793 N N . ALA A 1 95 ? 11.437 9.518 -14.630 1.00 94.75 95 ALA A N 1
ATOM 794 C CA . ALA A 1 95 ? 12.183 10.476 -13.826 1.00 94.75 95 ALA A CA 1
ATOM 795 C C . ALA A 1 95 ? 12.777 9.871 -12.543 1.00 94.75 95 ALA A C 1
ATOM 797 O O . ALA A 1 95 ? 13.707 10.450 -11.975 1.00 94.75 95 ALA A O 1
ATOM 798 N N . LYS A 1 96 ? 12.210 8.774 -12.014 1.00 95.19 96 LYS A N 1
ATOM 799 C CA . LYS A 1 96 ? 12.598 8.252 -10.697 1.00 95.19 96 LYS A CA 1
ATOM 800 C C . LYS A 1 96 ? 12.193 6.794 -10.462 1.00 95.19 96 LYS A C 1
ATOM 802 O O . LYS A 1 96 ? 11.038 6.435 -10.661 1.00 95.19 96 LYS A O 1
ATOM 807 N N . GLU A 1 97 ? 13.110 6.007 -9.892 1.00 97.31 97 GLU A N 1
ATOM 808 C CA . GLU A 1 97 ? 12.818 4.660 -9.378 1.00 97.31 97 GLU A CA 1
ATOM 809 C C . GLU A 1 97 ? 11.858 4.702 -8.172 1.00 97.31 97 GLU A C 1
ATOM 811 O O . GLU A 1 97 ? 11.991 5.528 -7.256 1.00 97.31 97 GLU A O 1
ATOM 816 N N . GLY A 1 98 ? 10.879 3.797 -8.188 1.00 98.25 98 GLY A N 1
ATOM 817 C CA . GLY A 1 98 ? 9.887 3.593 -7.142 1.00 98.25 98 GLY A CA 1
ATOM 818 C C . GLY A 1 98 ? 10.406 2.783 -5.951 1.00 98.25 98 GLY A C 1
ATOM 819 O O . GLY A 1 98 ? 11.597 2.739 -5.646 1.00 98.25 98 GLY A O 1
ATOM 820 N N . LYS A 1 99 ? 9.491 2.129 -5.230 1.00 98.38 99 LYS A N 1
ATOM 821 C CA . LYS A 1 99 ? 9.804 1.324 -4.041 1.00 98.38 99 LYS A CA 1
ATOM 822 C C . LYS A 1 99 ? 9.213 -0.070 -4.144 1.00 98.38 99 LYS A C 1
ATOM 824 O O . LYS A 1 99 ? 8.038 -0.229 -4.433 1.00 98.38 99 LYS A O 1
ATOM 829 N N . ARG A 1 100 ? 10.004 -1.066 -3.743 1.00 98.19 100 ARG A N 1
ATOM 830 C CA . ARG A 1 100 ? 9.600 -2.485 -3.667 1.00 98.19 100 ARG A CA 1
ATOM 831 C C . ARG A 1 100 ? 8.737 -2.801 -2.437 1.00 98.19 100 ARG A C 1
ATOM 833 O O . ARG A 1 100 ? 8.158 -3.876 -2.321 1.00 98.19 100 ARG A O 1
ATOM 840 N N . GLY A 1 101 ? 8.657 -1.876 -1.484 1.00 98.06 101 GLY A N 1
ATOM 841 C CA . GLY A 1 101 ? 7.837 -2.001 -0.285 1.00 98.06 101 GLY A CA 1
ATOM 842 C C . GLY A 1 101 ? 7.794 -0.700 0.505 1.00 98.06 101 GLY A C 1
ATOM 843 O O . GLY A 1 101 ? 8.683 0.148 0.399 1.00 98.06 101 GLY A O 1
ATOM 844 N N . PHE A 1 102 ? 6.735 -0.516 1.286 1.00 98.25 102 PHE A N 1
ATOM 845 C CA . PHE A 1 102 ? 6.515 0.705 2.055 1.00 98.25 102 PHE A CA 1
ATOM 846 C C . PHE A 1 102 ? 5.622 0.453 3.271 1.00 98.25 102 PHE A C 1
ATOM 848 O O . PHE A 1 102 ? 5.098 -0.642 3.475 1.00 98.25 102 PHE A O 1
ATOM 855 N N . ARG A 1 103 ? 5.494 1.478 4.120 1.00 97.94 103 ARG A N 1
ATOM 856 C CA . ARG A 1 103 ? 4.578 1.458 5.260 1.00 97.94 103 ARG A CA 1
ATOM 857 C C . ARG A 1 103 ? 3.297 2.195 4.937 1.00 97.94 103 ARG A C 1
ATOM 859 O O . ARG A 1 103 ? 3.343 3.301 4.397 1.00 97.94 103 ARG A O 1
ATOM 866 N N . VAL A 1 104 ? 2.189 1.589 5.329 1.00 98.44 104 VAL A N 1
ATOM 867 C CA . VAL A 1 104 ? 0.878 2.220 5.381 1.00 98.44 104 VAL A CA 1
ATOM 868 C C . VAL A 1 104 ? 0.491 2.490 6.831 1.00 98.44 104 VAL A C 1
ATOM 870 O O . VAL A 1 104 ? 0.831 1.706 7.718 1.00 98.44 104 VAL A O 1
ATOM 873 N N . TYR A 1 105 ? -0.190 3.604 7.074 1.00 98.12 105 TYR A N 1
ATOM 874 C CA . TYR A 1 105 ? -0.564 4.065 8.409 1.00 98.12 105 TYR A CA 1
ATOM 875 C C . TYR A 1 105 ? -2.078 4.255 8.481 1.00 98.12 105 TYR A C 1
ATOM 877 O O . TYR A 1 105 ? -2.567 5.318 8.097 1.00 98.12 105 TYR A O 1
ATOM 885 N N . PRO A 1 106 ? -2.838 3.228 8.905 1.00 97.31 106 PRO A N 1
ATOM 886 C CA . PRO A 1 106 ? -4.283 3.348 9.058 1.00 97.31 106 PRO A CA 1
ATOM 887 C C . PRO A 1 106 ? -4.662 4.495 9.991 1.00 97.31 106 PRO A C 1
ATOM 889 O O . PRO A 1 106 ? -3.869 4.907 10.841 1.00 97.31 106 PRO A O 1
ATOM 892 N N . ASP A 1 107 ? -5.893 4.989 9.885 1.00 94.75 107 ASP A N 1
ATOM 893 C CA . ASP A 1 107 ? -6.311 6.165 10.658 1.00 94.75 107 ASP A CA 1
ATOM 894 C C . ASP A 1 107 ? -6.195 5.955 12.172 1.00 94.75 107 ASP A C 1
ATOM 896 O O . ASP A 1 107 ? -5.846 6.888 12.897 1.00 94.75 107 ASP A O 1
ATOM 900 N N . TRP A 1 108 ? -6.346 4.710 12.630 1.00 95.50 108 TRP A N 1
ATOM 901 C CA . TRP A 1 108 ? -6.184 4.326 14.029 1.00 95.50 108 TRP A CA 1
ATOM 902 C C . TRP A 1 108 ? -4.740 4.308 14.553 1.00 95.50 108 TRP A C 1
ATOM 904 O O . TRP A 1 108 ? -4.553 4.128 15.757 1.00 95.50 108 TRP A O 1
ATOM 914 N N . ASP A 1 109 ? -3.728 4.467 13.699 1.00 94.31 109 ASP A N 1
ATOM 915 C CA . ASP A 1 109 ? -2.333 4.539 14.134 1.00 94.31 109 ASP A CA 1
ATOM 916 C C . ASP A 1 109 ? -1.984 5.945 14.638 1.00 94.31 109 ASP A C 1
ATOM 918 O O . ASP A 1 109 ? -2.177 6.947 13.942 1.00 94.31 109 ASP A O 1
ATOM 922 N N . ILE A 1 110 ? -1.389 6.026 15.829 1.00 92.62 110 ILE A N 1
ATOM 923 C CA . ILE A 1 110 ? -0.904 7.283 16.413 1.00 92.62 110 ILE A CA 1
ATOM 924 C C . ILE A 1 110 ? 0.556 7.483 16.009 1.00 92.62 110 ILE A C 1
ATOM 926 O O . ILE A 1 110 ? 1.446 6.758 16.456 1.00 92.62 110 ILE A O 1
ATOM 930 N N . ILE A 1 111 ? 0.817 8.474 15.160 1.00 93.62 111 ILE A N 1
ATOM 931 C CA . ILE A 1 111 ? 2.150 8.730 14.614 1.00 93.62 111 ILE A CA 1
ATOM 932 C C . ILE A 1 111 ? 2.920 9.713 15.494 1.00 93.62 111 ILE A C 1
ATOM 934 O O . ILE A 1 111 ? 2.392 10.744 15.887 1.00 93.62 111 ILE A O 1
ATOM 938 N N . LYS A 1 112 ? 4.191 9.400 15.776 1.00 90.19 112 LYS A N 1
ATOM 939 C CA . LYS A 1 112 ? 5.073 10.229 16.621 1.00 90.19 112 LYS A CA 1
ATOM 940 C C . LYS A 1 112 ? 6.268 10.844 15.886 1.00 90.19 112 LYS A C 1
ATOM 942 O O . LYS A 1 112 ? 7.030 11.589 16.488 1.00 90.19 112 LYS A O 1
ATOM 947 N N . ASN A 1 113 ? 6.482 10.514 14.609 1.00 93.12 113 ASN A N 1
ATOM 948 C CA . ASN A 1 113 ? 7.607 11.040 13.831 1.00 93.12 113 ASN A CA 1
ATOM 949 C C . ASN A 1 113 ? 7.138 11.734 12.545 1.00 93.12 113 ASN A C 1
ATOM 951 O O . ASN A 1 113 ? 6.215 11.266 11.878 1.00 93.12 113 ASN A O 1
ATOM 955 N N . LYS A 1 114 ? 7.835 12.816 12.174 1.00 94.38 114 LYS A N 1
ATOM 956 C CA . LYS A 1 114 ? 7.469 13.694 11.048 1.00 94.38 114 LYS A CA 1
ATOM 957 C C . LYS A 1 114 ? 7.437 12.979 9.693 1.00 94.38 114 LYS A C 1
ATOM 959 O O . LYS A 1 114 ? 6.660 13.343 8.816 1.00 94.38 114 LYS A O 1
ATOM 964 N N . GLN A 1 115 ? 8.282 11.967 9.488 1.00 93.81 115 GLN A N 1
ATOM 965 C CA . GLN A 1 115 ? 8.344 11.252 8.209 1.00 93.81 115 GLN A CA 1
ATOM 966 C C . GLN A 1 115 ? 7.116 10.354 7.999 1.00 93.81 115 GLN A C 1
ATOM 968 O O . GLN A 1 115 ? 6.536 10.315 6.911 1.00 93.81 115 GLN A O 1
ATOM 973 N N . ALA A 1 116 ? 6.711 9.639 9.046 1.00 94.31 116 ALA A N 1
ATOM 974 C CA . ALA A 1 116 ? 5.503 8.832 9.047 1.00 94.31 116 ALA A CA 1
ATOM 975 C C . ALA A 1 116 ? 4.250 9.711 8.972 1.00 94.31 116 ALA A C 1
ATOM 977 O O . ALA A 1 116 ? 3.317 9.347 8.271 1.00 94.31 116 ALA A O 1
ATOM 978 N N . GLU A 1 117 ? 4.254 10.889 9.600 1.00 96.12 117 GLU A N 1
ATOM 979 C CA . GLU A 1 117 ? 3.136 11.838 9.543 1.00 96.12 117 GLU A CA 1
ATOM 980 C C . GLU A 1 117 ? 2.901 12.334 8.113 1.00 96.12 117 GLU A C 1
ATOM 982 O O . GLU A 1 117 ? 1.804 12.192 7.579 1.00 96.12 117 GLU A O 1
ATOM 987 N N . LYS A 1 118 ? 3.962 12.782 7.426 1.00 96.19 118 LYS A N 1
ATOM 988 C CA . LYS A 1 118 ? 3.891 13.138 5.998 1.00 96.19 118 LYS A CA 1
ATOM 989 C C . LYS A 1 118 ? 3.342 12.000 5.141 1.00 96.19 118 LYS A C 1
ATOM 991 O O . LYS A 1 118 ? 2.606 12.248 4.193 1.00 96.19 118 LYS A O 1
ATOM 996 N N . THR A 1 119 ? 3.710 10.761 5.470 1.00 97.00 119 THR A N 1
ATOM 997 C CA . THR A 1 119 ? 3.230 9.580 4.748 1.00 97.00 119 THR A CA 1
ATOM 998 C C . THR A 1 119 ? 1.752 9.311 5.038 1.00 97.00 119 THR A C 1
ATOM 1000 O O . THR A 1 119 ? 0.975 9.111 4.111 1.00 97.00 119 THR A O 1
ATOM 1003 N N . LYS A 1 120 ? 1.335 9.372 6.305 1.00 97.56 120 LYS A N 1
ATOM 1004 C CA . LYS A 1 120 ? -0.064 9.195 6.706 1.00 97.56 120 LYS A CA 1
ATOM 1005 C C . LYS A 1 120 ? -0.973 10.239 6.050 1.00 97.56 120 LYS A C 1
ATOM 1007 O O . LYS A 1 120 ? -2.028 9.880 5.546 1.00 97.56 120 LYS A O 1
ATOM 1012 N N . ASN A 1 121 ? -0.535 11.497 5.961 1.00 96.75 121 ASN A N 1
ATOM 1013 C CA . ASN A 1 121 ? -1.345 12.600 5.432 1.00 96.75 121 ASN A CA 1
ATOM 1014 C C . ASN A 1 121 ? -1.881 12.360 4.013 1.00 96.75 121 ASN A C 1
ATOM 1016 O O . ASN A 1 121 ? -3.029 12.698 3.724 1.00 96.75 121 ASN A O 1
ATOM 1020 N N . TRP A 1 122 ? -1.075 11.788 3.114 1.00 97.25 122 TRP A N 1
ATOM 1021 C CA . TRP A 1 122 ? -1.571 11.445 1.779 1.00 97.25 122 TRP A CA 1
ATOM 1022 C C . TRP A 1 122 ? -2.333 10.115 1.775 1.00 97.25 122 TRP A C 1
ATOM 1024 O O . TRP A 1 122 ? -3.274 9.964 1.001 1.00 97.25 122 TRP A O 1
ATOM 1034 N N . GLN A 1 123 ? -1.978 9.178 2.659 1.00 98.19 123 GLN A N 1
ATOM 1035 C CA . GLN A 1 123 ? -2.619 7.866 2.738 1.00 98.19 123 GLN A CA 1
ATOM 1036 C C . GLN A 1 123 ? -4.051 7.916 3.279 1.00 98.19 123 GLN A C 1
ATOM 1038 O O . GLN A 1 123 ? -4.905 7.206 2.755 1.00 98.19 123 GLN A O 1
ATOM 1043 N N . THR A 1 124 ? -4.342 8.771 4.264 1.00 96.25 124 THR A N 1
ATOM 1044 C CA . THR A 1 124 ? -5.683 8.918 4.865 1.00 96.25 124 THR A CA 1
ATOM 1045 C C . THR A 1 124 ? -6.750 9.300 3.831 1.00 96.25 124 THR A C 1
ATOM 1047 O O . THR A 1 124 ? -7.899 8.865 3.927 1.00 96.25 124 THR A O 1
ATOM 1050 N N . LYS A 1 125 ? -6.377 10.038 2.775 1.00 95.50 125 LYS A N 1
ATOM 1051 C CA . LYS A 1 125 ? -7.289 10.373 1.663 1.00 95.50 125 LYS A CA 1
ATOM 1052 C C . LYS A 1 125 ? -7.763 9.138 0.894 1.00 95.50 125 LYS A C 1
ATOM 1054 O O . LYS A 1 125 ? -8.857 9.142 0.343 1.00 95.50 125 LYS A O 1
ATOM 1059 N N . SER A 1 126 ? -6.949 8.088 0.878 1.00 97.38 126 SER A N 1
ATOM 1060 C CA . SER A 1 126 ? -7.220 6.824 0.192 1.00 97.38 126 SER A CA 1
ATOM 1061 C C . SER A 1 126 ? -7.618 5.701 1.152 1.00 97.38 126 SER A C 1
ATOM 1063 O O . SER A 1 126 ? -7.860 4.583 0.706 1.00 97.38 126 SER A O 1
ATOM 1065 N N . PHE A 1 127 ? -7.656 5.955 2.462 1.00 98.12 127 PHE A N 1
ATOM 1066 C CA . PHE A 1 127 ? -7.963 4.937 3.459 1.00 98.12 127 PHE A CA 1
ATOM 1067 C C . PHE A 1 127 ? -9.469 4.814 3.681 1.00 98.12 127 PHE A C 1
ATOM 1069 O O . PHE A 1 127 ? -10.149 5.804 3.913 1.00 98.12 127 PHE A O 1
ATOM 1076 N N . ILE A 1 128 ? -9.998 3.600 3.633 1.00 97.94 128 ILE A N 1
ATOM 1077 C CA . ILE A 1 128 ? -11.402 3.276 3.869 1.00 97.94 128 ILE A CA 1
ATOM 1078 C C . ILE A 1 128 ? -11.457 2.450 5.146 1.00 97.94 128 ILE A C 1
ATOM 1080 O O . ILE A 1 128 ? -11.025 1.296 5.163 1.00 97.94 128 ILE A O 1
ATOM 1084 N N . ASN A 1 129 ? -11.975 3.047 6.213 1.00 97.19 129 ASN A N 1
ATOM 1085 C CA . ASN A 1 129 ? -12.151 2.381 7.490 1.00 97.19 129 ASN A CA 1
ATOM 1086 C C . ASN A 1 129 ? -13.520 1.692 7.530 1.00 97.19 129 ASN A C 1
ATOM 1088 O O . ASN A 1 129 ? -14.549 2.341 7.374 1.00 97.19 129 ASN A O 1
ATOM 1092 N N . PHE A 1 130 ? -13.550 0.382 7.765 1.00 96.31 130 PHE A N 1
ATOM 1093 C CA . PHE A 1 130 ? -14.803 -0.382 7.734 1.00 96.31 130 PHE A CA 1
ATOM 1094 C C . PHE A 1 130 ? -15.699 -0.161 8.952 1.00 96.31 130 PHE A C 1
ATOM 1096 O O . PHE A 1 130 ? -16.831 -0.633 8.956 1.00 96.31 130 PHE A O 1
ATOM 1103 N N . SER A 1 131 ? -15.227 0.555 9.977 1.00 94.94 131 SER A N 1
ATOM 1104 C CA . SER A 1 131 ? -16.086 0.983 11.084 1.00 94.94 131 SER A CA 1
ATOM 1105 C C . SER A 1 131 ? -16.871 2.267 10.789 1.00 94.94 131 SER A C 1
ATOM 1107 O O . SER A 1 131 ? -17.714 2.648 11.594 1.00 94.94 131 SER A O 1
ATOM 1109 N N . GLU A 1 132 ? -16.568 2.979 9.700 1.00 93.69 132 GLU A N 1
ATOM 1110 C CA . GLU A 1 132 ? -17.232 4.239 9.344 1.00 93.69 132 GLU A CA 1
ATOM 1111 C C . GLU A 1 132 ? -18.469 3.975 8.494 1.00 93.69 132 GLU A C 1
ATOM 1113 O O . GLU A 1 132 ? -18.375 3.278 7.499 1.00 93.69 132 GLU A O 1
ATOM 1118 N N . ILE A 1 133 ? -19.619 4.569 8.817 1.00 93.00 133 ILE A N 1
ATOM 1119 C CA . ILE A 1 133 ? -20.895 4.301 8.120 1.00 93.00 133 ILE A CA 1
ATOM 1120 C C . ILE A 1 133 ? -20.808 4.585 6.607 1.00 93.00 133 ILE A C 1
ATOM 1122 O O . ILE A 1 133 ? -21.461 3.912 5.814 1.00 93.00 133 ILE A O 1
ATOM 1126 N N . ASN A 1 134 ? -19.967 5.539 6.204 1.00 93.06 134 ASN A N 1
ATOM 1127 C CA . ASN A 1 134 ? -19.838 6.011 4.828 1.00 93.06 134 ASN A CA 1
ATOM 1128 C C . ASN A 1 134 ? -18.717 5.329 4.014 1.00 93.06 134 ASN A C 1
ATOM 1130 O O . ASN A 1 134 ? -18.259 5.857 2.991 1.00 93.06 134 ASN A O 1
ATOM 1134 N N . TYR A 1 135 ? -18.227 4.165 4.459 1.00 94.19 135 TYR A N 1
ATOM 1135 C CA . TYR A 1 135 ? -17.119 3.472 3.790 1.00 94.19 135 TYR A CA 1
ATOM 1136 C C . TYR A 1 135 ? -17.437 3.154 2.316 1.00 94.19 135 TYR A C 1
ATOM 1138 O O . TYR A 1 135 ? -16.539 3.162 1.467 1.00 94.19 135 TYR A O 1
ATOM 1146 N N . ILE A 1 136 ? -18.714 2.925 1.985 1.00 94.12 136 ILE A N 1
ATOM 1147 C CA . ILE A 1 136 ? -19.179 2.659 0.619 1.00 94.12 136 ILE A CA 1
ATOM 1148 C C . ILE A 1 136 ? -19.112 3.924 -0.242 1.00 94.12 136 ILE A C 1
ATOM 1150 O O . ILE A 1 136 ? -18.567 3.855 -1.347 1.00 94.12 136 ILE A O 1
ATOM 1154 N N . GLU A 1 137 ? -19.626 5.074 0.217 1.00 95.62 137 GLU A N 1
ATOM 1155 C CA . GLU A 1 137 ? -19.540 6.316 -0.566 1.00 95.62 137 GLU A CA 1
ATOM 1156 C C . GLU A 1 137 ? -18.088 6.731 -0.779 1.00 95.62 137 GLU A C 1
ATOM 1158 O O . GLU A 1 137 ? -17.720 7.098 -1.895 1.00 95.62 137 GLU A O 1
ATOM 1163 N N . LYS A 1 138 ? -17.235 6.594 0.245 1.00 94.75 138 LYS A N 1
ATOM 1164 C CA . LYS A 1 138 ? -15.799 6.879 0.118 1.00 94.75 138 LYS A CA 1
ATOM 1165 C C . LYS A 1 138 ? -15.140 5.988 -0.937 1.00 94.75 138 LYS A C 1
ATOM 1167 O O . LYS A 1 138 ? -14.396 6.484 -1.782 1.00 94.75 138 LYS A O 1
ATOM 1172 N N . SER A 1 139 ? -15.466 4.693 -0.941 1.00 93.88 139 SER A N 1
ATOM 1173 C CA . SER A 1 139 ? -14.974 3.737 -1.944 1.00 93.88 139 SER A CA 1
ATOM 1174 C C . SER A 1 139 ? -15.396 4.123 -3.365 1.00 93.88 139 SER A C 1
ATOM 1176 O O . SER A 1 139 ? -14.571 4.119 -4.278 1.00 93.88 139 SER A O 1
ATOM 1178 N N . LYS A 1 140 ? -16.671 4.495 -3.552 1.00 93.75 140 LYS A N 1
ATOM 1179 C CA . LYS A 1 140 ? -17.203 4.956 -4.844 1.00 93.75 140 LYS A CA 1
ATOM 1180 C C . LYS A 1 140 ? -16.548 6.262 -5.293 1.00 93.75 140 LYS A C 1
ATOM 1182 O O . LYS A 1 140 ? -16.199 6.387 -6.461 1.00 93.75 140 LYS A O 1
ATOM 1187 N N . GLY A 1 141 ? -16.340 7.207 -4.375 1.00 94.44 141 GLY A N 1
ATOM 1188 C CA . GLY A 1 141 ? -15.684 8.483 -4.659 1.00 94.44 141 GLY A CA 1
ATOM 1189 C C . GLY A 1 141 ? -14.259 8.305 -5.187 1.00 94.44 141 GLY A C 1
ATOM 1190 O O . GLY A 1 141 ? -13.895 8.918 -6.186 1.00 94.44 141 GLY A O 1
ATOM 1191 N N . ILE A 1 142 ? -13.478 7.409 -4.574 1.00 93.44 142 ILE A N 1
ATOM 1192 C CA . ILE A 1 142 ? -12.128 7.068 -5.050 1.00 93.44 142 ILE A CA 1
ATOM 1193 C C . ILE A 1 142 ? -12.184 6.447 -6.449 1.00 93.44 142 ILE A C 1
ATOM 1195 O O . ILE A 1 142 ? -11.463 6.896 -7.340 1.00 93.44 142 ILE A O 1
ATOM 1199 N N . LEU A 1 143 ? -13.050 5.452 -6.658 1.00 91.50 143 LEU A N 1
ATOM 1200 C CA . LEU A 1 143 ? -13.173 4.771 -7.948 1.00 91.50 143 LEU A CA 1
ATOM 1201 C C . LEU A 1 143 ? -13.575 5.732 -9.082 1.00 91.50 143 LEU A C 1
ATOM 1203 O O . LEU A 1 143 ? -13.010 5.662 -10.169 1.00 91.50 143 LEU A O 1
ATOM 1207 N N . ASN A 1 144 ? -14.502 6.654 -8.809 1.00 90.38 144 ASN A N 1
ATOM 1208 C CA . ASN A 1 144 ? -15.011 7.614 -9.791 1.00 90.38 144 ASN A CA 1
ATOM 1209 C C . ASN A 1 144 ? -14.058 8.794 -10.041 1.00 90.38 144 ASN A C 1
ATOM 1211 O O . ASN A 1 144 ? -14.178 9.448 -11.063 1.00 90.38 144 ASN A O 1
ATOM 1215 N N . SER A 1 145 ? -13.098 9.067 -9.149 1.00 85.06 145 SER A N 1
ATOM 1216 C CA . SER A 1 145 ? -12.119 10.159 -9.321 1.00 85.06 145 SER A CA 1
ATOM 1217 C C . SER A 1 145 ? -11.109 9.951 -10.459 1.00 85.06 145 SER A C 1
ATOM 1219 O O . SER A 1 145 ? -10.300 10.836 -10.734 1.00 85.06 145 SER A O 1
ATOM 1221 N N . VAL A 1 146 ? -11.118 8.767 -11.076 1.00 75.50 146 VAL A N 1
ATOM 1222 C CA . VAL A 1 146 ? -10.202 8.350 -12.152 1.00 75.50 146 VAL A CA 1
ATOM 1223 C C . VAL A 1 146 ? -10.962 8.110 -13.469 1.00 75.50 146 VAL A C 1
ATOM 1225 O O . VAL A 1 146 ? -10.337 7.798 -14.480 1.00 75.50 146 VAL A O 1
ATOM 1228 N N . VAL A 1 147 ? -12.297 8.238 -13.457 1.00 60.22 147 VAL A N 1
ATOM 1229 C CA . VAL A 1 147 ? -13.178 8.095 -14.631 1.00 60.22 147 VAL A CA 1
ATOM 1230 C C . VAL A 1 147 ? -13.482 9.463 -15.223 1.00 60.22 147 VAL A C 1
ATOM 1232 O O . VAL A 1 147 ? -13.725 10.398 -14.430 1.00 60.22 147 VAL A O 1
#